Protein AF-A0A7S2E4J8-F1 (afdb_monomer_lite)

Foldseek 3Di:
DLVQLVVCVVVVVLVSNVVVLVVLVVDDCPPPDPVVVLSNLLSQLSSLLVVCVVVVDVVSLVSNVVSLVVLVVVCVVPVLVRVLSSLQSVLSNCVSVVNNVVSVVSPVVSVVSCVVSVVD

InterPro domains:
  IPR053159 Hybrid Signal Transduction Histidine Kinase [PTHR43642] (2-120)

Organism: NCBI:txid49249

Structure (mmCIF, N/CA/C/O backbone):
data_AF-A0A7S2E4J8-F1
#
_entry.id   AF-A0A7S2E4J8-F1
#
loop_
_atom_site.group_PDB
_atom_site.id
_atom_site.type_symbol
_atom_site.label_atom_id
_atom_site.label_alt_id
_atom_site.label_comp_id
_atom_site.label_asym_id
_atom_site.label_entity_id
_atom_site.label_seq_id
_atom_site.pdbx_PDB_ins_code
_atom_site.Cartn_x
_atom_site.Cartn_y
_atom_site.Cartn_z
_atom_site.occupancy
_atom_site.B_iso_or_equiv
_atom_site.auth_seq_id
_atom_site.auth_comp_id
_atom_site.auth_asym_id
_atom_site.auth_atom_id
_atom_site.pdbx_PDB_model_num
ATOM 1 N N . TYR A 1 1 ? 7.310 -11.509 9.044 1.00 60.44 1 TYR A N 1
ATOM 2 C CA . TYR A 1 1 ? 6.190 -10.564 9.249 1.00 60.44 1 TYR A CA 1
ATOM 3 C C . TYR A 1 1 ? 5.465 -10.209 7.954 1.00 60.44 1 TYR A C 1
ATOM 5 O O . TYR A 1 1 ? 4.260 -10.395 7.915 1.00 60.44 1 TYR A O 1
ATOM 13 N N . HIS A 1 2 ? 6.157 -9.821 6.874 1.00 64.44 2 HIS A N 1
ATOM 14 C CA . HIS A 1 2 ? 5.534 -9.539 5.563 1.00 64.44 2 HIS A CA 1
ATOM 15 C C . HIS A 1 2 ? 4.682 -10.673 4.998 1.00 64.44 2 HIS A C 1
ATOM 17 O O . HIS A 1 2 ? 3.511 -10.467 4.715 1.00 64.44 2 HIS A O 1
ATOM 23 N N . GLN A 1 3 ? 5.250 -11.877 4.871 1.00 68.44 3 GLN A N 1
ATOM 24 C CA . GLN A 1 3 ? 4.512 -13.028 4.342 1.00 68.44 3 GLN A CA 1
ATOM 25 C C . GLN A 1 3 ? 3.282 -13.335 5.203 1.00 68.44 3 GLN A C 1
ATOM 27 O O . GLN A 1 3 ? 2.219 -13.598 4.665 1.00 68.44 3 GLN A O 1
ATOM 32 N N . CYS A 1 4 ? 3.389 -13.212 6.528 1.00 72.06 4 CYS A N 1
ATOM 33 C CA . CYS A 1 4 ? 2.256 -13.395 7.434 1.00 72.06 4 CYS A CA 1
ATOM 34 C C . CYS A 1 4 ? 1.198 -12.291 7.287 1.00 72.06 4 CYS A C 1
ATOM 36 O O . CYS A 1 4 ? 0.018 -12.596 7.347 1.00 72.06 4 CYS A O 1
ATOM 38 N N . SER A 1 5 ? 1.605 -11.032 7.088 1.00 74.88 5 SER A N 1
ATOM 39 C CA . SER A 1 5 ? 0.695 -9.900 6.862 1.00 74.88 5 SER A CA 1
ATOM 40 C C . SER A 1 5 ? -0.055 -10.049 5.536 1.00 74.88 5 SER A C 1
ATOM 42 O O . SER A 1 5 ? -1.274 -9.927 5.507 1.00 74.88 5 SER A O 1
ATOM 44 N N . TRP A 1 6 ? 0.655 -10.431 4.470 1.00 73.62 6 TRP A N 1
ATOM 45 C CA . TRP A 1 6 ? 0.068 -10.754 3.172 1.00 73.62 6 TRP A CA 1
ATOM 46 C C . TRP A 1 6 ? -0.895 -11.942 3.251 1.00 73.62 6 TRP A C 1
ATOM 48 O O . TRP A 1 6 ? -2.020 -11.848 2.778 1.00 73.62 6 TRP A O 1
ATOM 58 N N . LEU A 1 7 ? -0.489 -13.045 3.889 1.00 73.81 7 LEU A N 1
ATOM 59 C CA . LEU A 1 7 ? -1.344 -14.221 4.069 1.00 73.81 7 LEU A CA 1
ATOM 60 C C . LEU A 1 7 ? -2.596 -13.878 4.893 1.00 73.81 7 LEU A C 1
ATOM 62 O O . LEU A 1 7 ? -3.705 -14.227 4.508 1.00 73.81 7 LEU A O 1
ATOM 66 N N . ALA A 1 8 ? -2.435 -13.147 5.995 1.00 71.00 8 ALA A N 1
ATOM 67 C CA . ALA A 1 8 ? -3.556 -12.688 6.809 1.00 71.00 8 ALA A CA 1
ATOM 68 C C . ALA A 1 8 ? -4.509 -11.793 6.002 1.00 71.00 8 ALA A C 1
ATOM 70 O O . ALA A 1 8 ? -5.722 -11.955 6.082 1.00 71.00 8 ALA A O 1
ATOM 71 N N . PHE A 1 9 ? -3.962 -10.905 5.170 1.00 74.50 9 PHE A N 1
ATOM 72 C CA . PHE A 1 9 ? -4.736 -10.060 4.270 1.00 74.50 9 PHE A CA 1
ATOM 73 C C . PHE A 1 9 ? -5.544 -10.872 3.250 1.00 74.50 9 PHE A C 1
ATOM 75 O O . PHE A 1 9 ? -6.760 -10.704 3.180 1.00 74.50 9 PHE A O 1
ATOM 82 N N . ILE A 1 10 ? -4.910 -11.786 2.503 1.00 78.56 10 ILE A N 1
ATOM 83 C CA . ILE A 1 10 ? -5.608 -12.573 1.468 1.00 78.56 10 ILE A CA 1
ATOM 84 C C . ILE A 1 10 ? -6.648 -13.536 2.058 1.00 78.56 10 ILE A C 1
ATOM 86 O O . ILE A 1 10 ? -7.640 -13.831 1.400 1.00 78.56 10 ILE A O 1
ATOM 90 N N . PHE A 1 11 ? -6.451 -14.010 3.294 1.00 81.81 11 PHE A N 1
ATOM 91 C CA . PHE A 1 11 ? -7.410 -14.867 4.001 1.00 81.81 11 PHE A CA 1
ATOM 92 C C . PHE A 1 11 ? -8.424 -14.080 4.845 1.00 81.81 11 PHE A C 1
ATOM 94 O O . PHE A 1 11 ? -9.261 -14.680 5.516 1.00 81.81 11 PHE A O 1
ATOM 101 N N . GLY A 1 12 ? -8.386 -12.745 4.802 1.00 78.69 12 GLY A N 1
ATOM 102 C CA . GLY A 1 12 ? -9.356 -11.883 5.474 1.00 78.69 12 GLY A CA 1
ATOM 103 C C . GLY A 1 12 ? -9.205 -11.788 6.998 1.00 78.69 12 GLY A C 1
ATOM 104 O O . GLY A 1 12 ? -10.100 -11.262 7.661 1.00 78.69 12 GLY A O 1
ATOM 105 N N . ASP A 1 13 ? -8.089 -12.246 7.571 1.00 84.06 13 ASP A N 1
ATOM 106 C CA . ASP A 1 13 ? -7.754 -12.047 8.986 1.00 84.06 13 ASP A CA 1
ATOM 107 C C . ASP A 1 13 ? -7.100 -10.672 9.193 1.00 84.06 13 ASP A C 1
ATOM 109 O O . ASP A 1 13 ? -5.893 -10.515 9.399 1.00 84.06 13 ASP A O 1
ATOM 113 N N . TYR A 1 14 ? -7.929 -9.633 9.133 1.00 78.25 14 TYR A N 1
ATOM 114 C CA . TYR A 1 14 ? -7.479 -8.248 9.278 1.00 78.25 14 TYR A CA 1
ATOM 115 C C . TYR A 1 14 ? -6.949 -7.926 10.685 1.00 78.25 14 TYR A C 1
ATOM 117 O O . TYR A 1 14 ? -6.171 -6.985 10.838 1.00 78.25 14 TYR A O 1
ATOM 125 N N . GLY A 1 15 ? -7.325 -8.709 11.704 1.00 79.06 15 GLY A N 1
ATOM 126 C CA . GLY A 1 15 ? -6.817 -8.552 13.070 1.00 79.06 15 GLY A CA 1
ATOM 127 C C . GLY A 1 15 ? -5.379 -9.047 13.222 1.00 79.06 15 GLY A C 1
ATOM 128 O O . GLY A 1 15 ? -4.589 -8.456 13.960 1.00 79.06 15 GLY A O 1
ATOM 129 N N . LEU A 1 16 ? -5.014 -10.113 12.509 1.00 79.56 16 LEU A N 1
ATOM 130 C CA . LEU A 1 16 ? -3.626 -10.545 12.398 1.00 79.56 16 LEU A CA 1
ATOM 131 C C . LEU A 1 16 ? -2.834 -9.628 11.458 1.00 79.56 16 LEU A C 1
ATOM 133 O O . LEU A 1 16 ? -1.692 -9.287 11.767 1.00 79.56 16 LEU A O 1
ATOM 137 N N . ALA A 1 17 ? -3.435 -9.188 10.348 1.00 78.06 17 ALA A N 1
ATOM 138 C CA . ALA A 1 17 ? -2.779 -8.311 9.380 1.00 78.06 17 ALA A CA 1
ATOM 139 C C . ALA A 1 17 ? -2.335 -6.979 10.011 1.00 78.06 17 ALA A C 1
ATOM 141 O O . ALA A 1 17 ? -1.181 -6.588 9.824 1.00 78.06 17 ALA A O 1
ATOM 142 N N . SER A 1 18 ? -3.196 -6.339 10.814 1.00 78.75 18 SER A N 1
ATOM 143 C CA . SER A 1 18 ? -2.888 -5.083 11.516 1.00 78.75 18 SER A CA 1
ATOM 144 C C . SER A 1 18 ? -1.712 -5.227 12.484 1.00 78.75 18 SER A C 1
ATOM 146 O O . SER A 1 18 ? -0.740 -4.481 12.386 1.00 78.75 18 SER A O 1
ATOM 148 N N . LYS A 1 19 ? -1.728 -6.257 13.340 1.00 84.50 19 LYS A N 1
ATOM 149 C CA . LYS A 1 19 ? -0.628 -6.557 14.277 1.00 84.50 19 LYS A CA 1
ATOM 150 C C . LYS A 1 19 ? 0.698 -6.795 13.562 1.00 84.50 19 LYS A C 1
ATOM 152 O O . LYS A 1 19 ? 1.761 -6.472 14.085 1.00 84.50 19 LYS A O 1
ATOM 157 N N . MET A 1 20 ? 0.660 -7.410 12.380 1.00 80.75 20 MET A N 1
ATOM 158 C CA . MET A 1 20 ? 1.870 -7.651 11.595 1.00 80.75 20 MET A CA 1
ATOM 159 C C . MET A 1 20 ? 2.390 -6.372 10.935 1.00 80.75 20 MET A C 1
ATOM 161 O O . MET A 1 20 ? 3.604 -6.226 10.842 1.00 80.75 20 MET A O 1
ATOM 165 N N . VAL A 1 21 ? 1.513 -5.450 10.521 1.00 78.75 21 VAL A N 1
ATOM 166 C CA . VAL A 1 21 ? 1.904 -4.119 10.019 1.00 78.75 21 VAL A CA 1
ATOM 167 C C . VAL A 1 21 ? 2.530 -3.273 11.124 1.00 78.75 21 VAL A C 1
ATOM 169 O O . VAL A 1 21 ? 3.588 -2.689 10.912 1.00 78.75 21 VAL A O 1
ATOM 172 N N . GLU A 1 22 ? 1.944 -3.266 12.321 1.00 81.94 22 GLU A N 1
ATOM 173 C CA . GLU A 1 22 ? 2.518 -2.578 13.487 1.00 81.94 22 GLU A CA 1
ATOM 174 C C . GLU A 1 22 ? 3.935 -3.090 13.780 1.00 81.94 22 GLU A C 1
ATOM 176 O O . GLU A 1 22 ? 4.875 -2.304 13.864 1.00 81.94 22 GLU A O 1
ATOM 181 N N . LYS A 1 23 ? 4.128 -4.415 13.780 1.00 80.12 23 LYS A N 1
ATOM 182 C CA . LYS A 1 23 ? 5.461 -5.017 13.930 1.00 80.12 23 LYS A CA 1
ATOM 183 C C . LYS A 1 23 ? 6.423 -4.695 12.790 1.00 80.12 23 LYS A C 1
ATOM 185 O O . LYS A 1 23 ? 7.621 -4.647 13.028 1.00 80.12 23 LYS A O 1
ATOM 190 N N . ILE A 1 24 ? 5.946 -4.526 11.555 1.00 77.31 24 ILE A N 1
ATOM 191 C CA . ILE A 1 24 ? 6.802 -4.119 10.427 1.00 77.31 24 ILE A CA 1
ATOM 192 C C . ILE A 1 24 ? 7.315 -2.690 10.638 1.00 77.31 24 ILE A C 1
ATOM 194 O O . ILE A 1 24 ? 8.482 -2.433 10.356 1.00 77.31 24 ILE A O 1
ATOM 198 N N . ASN A 1 25 ? 6.488 -1.796 11.185 1.00 73.94 25 ASN A N 1
ATOM 199 C CA . ASN A 1 25 ? 6.882 -0.418 11.493 1.00 73.94 25 ASN A CA 1
ATOM 200 C C . ASN A 1 25 ? 7.920 -0.301 12.616 1.00 73.94 25 ASN A C 1
ATOM 202 O O . ASN A 1 25 ? 8.662 0.675 12.660 1.00 73.94 25 ASN A O 1
ATOM 206 N N . GLU A 1 26 ? 8.000 -1.293 13.500 1.00 79.88 26 GLU A N 1
ATOM 207 C CA . GLU A 1 26 ? 9.002 -1.353 14.571 1.00 79.88 26 GLU A CA 1
ATOM 208 C C . GLU A 1 26 ? 10.371 -1.878 14.099 1.00 79.88 26 GLU A C 1
ATOM 210 O O . GLU A 1 26 ? 11.353 -1.794 14.838 1.00 79.88 26 GLU A O 1
ATOM 215 N N . ILE A 1 27 ? 10.467 -2.443 12.890 1.00 73.81 27 ILE A N 1
ATOM 216 C CA . ILE A 1 27 ? 11.713 -3.028 12.381 1.00 73.81 27 ILE A CA 1
ATOM 217 C C . ILE A 1 27 ? 12.622 -1.931 11.826 1.00 73.81 27 ILE A C 1
ATOM 219 O O . ILE A 1 27 ? 12.248 -1.194 10.914 1.00 73.81 27 ILE A O 1
ATOM 223 N N . ASP A 1 28 ? 13.869 -1.897 12.302 1.00 69.88 28 ASP A N 1
ATOM 224 C CA . ASP A 1 28 ? 14.926 -1.132 11.646 1.00 69.88 28 ASP A CA 1
ATOM 225 C C . ASP A 1 28 ? 15.224 -1.740 10.267 1.00 69.88 28 ASP A C 1
ATOM 227 O O . ASP A 1 28 ? 15.763 -2.842 10.131 1.00 69.88 28 ASP A O 1
ATOM 231 N N . THR A 1 29 ? 14.831 -1.012 9.225 1.00 68.62 29 THR A N 1
ATOM 232 C CA . THR A 1 29 ? 14.959 -1.443 7.831 1.00 68.62 29 THR A CA 1
ATOM 233 C C . THR A 1 29 ? 16.342 -1.166 7.240 1.00 68.62 29 THR A C 1
ATOM 235 O O . THR A 1 29 ? 16.615 -1.628 6.134 1.00 68.62 29 THR A O 1
ATOM 238 N N . SER A 1 30 ? 17.241 -0.490 7.968 1.00 69.62 30 SER A N 1
ATOM 239 C CA . SER A 1 30 ? 18.563 -0.064 7.476 1.00 69.62 30 SER A CA 1
ATOM 240 C C . SER A 1 30 ? 19.475 -1.215 7.033 1.00 69.62 30 SER A C 1
ATOM 242 O O . SER A 1 30 ? 20.350 -1.026 6.190 1.00 69.62 30 SER A O 1
ATOM 244 N N . THR A 1 31 ? 19.252 -2.418 7.563 1.00 66.69 31 THR A N 1
ATOM 245 C CA . THR A 1 31 ? 20.042 -3.625 7.269 1.00 66.69 31 THR A CA 1
ATOM 246 C C . THR A 1 31 ? 19.396 -4.550 6.235 1.00 66.69 31 THR A C 1
ATOM 248 O O . THR A 1 31 ? 19.996 -5.556 5.850 1.00 66.69 31 THR A O 1
ATOM 251 N N . TYR A 1 32 ? 18.190 -4.231 5.750 1.00 73.38 32 TYR A N 1
ATOM 252 C CA . TYR A 1 32 ? 17.466 -5.088 4.814 1.00 73.38 32 TYR A CA 1
ATOM 253 C C . TYR A 1 32 ? 17.757 -4.736 3.346 1.00 73.38 32 TYR A C 1
ATOM 255 O O . TYR A 1 32 ? 17.866 -3.566 2.983 1.00 73.38 32 TYR A O 1
ATOM 263 N N . PRO A 1 33 ? 17.802 -5.737 2.448 1.00 75.31 33 PRO A N 1
ATOM 264 C CA . PRO A 1 33 ? 17.847 -5.501 1.010 1.00 75.31 33 PRO A CA 1
ATOM 265 C C . PRO A 1 33 ? 16.650 -4.673 0.520 1.00 75.31 33 PRO A C 1
ATOM 267 O O . PRO A 1 33 ? 15.506 -4.937 0.897 1.00 75.31 33 PRO A O 1
ATOM 270 N N . ALA A 1 34 ? 16.888 -3.742 -0.408 1.00 71.00 34 ALA A N 1
ATOM 271 C CA . ALA A 1 34 ? 15.867 -2.835 -0.954 1.00 71.00 34 ALA A CA 1
ATOM 272 C C . ALA A 1 34 ? 14.622 -3.550 -1.528 1.00 71.00 34 ALA A C 1
ATOM 274 O O . ALA A 1 34 ? 13.499 -3.047 -1.433 1.00 71.00 34 ALA A O 1
ATOM 275 N N . PHE A 1 35 ? 14.788 -4.758 -2.078 1.00 70.44 35 PHE A N 1
ATOM 276 C CA . PHE A 1 35 ? 13.670 -5.585 -2.544 1.00 70.44 35 PHE A CA 1
ATOM 277 C C . PHE A 1 35 ? 12.727 -6.024 -1.405 1.00 70.44 35 PHE A C 1
ATOM 279 O O . PHE A 1 35 ? 11.508 -6.065 -1.581 1.00 70.44 35 PHE A O 1
ATOM 286 N N . MET A 1 36 ? 13.263 -6.313 -0.215 1.00 75.88 36 MET A N 1
ATOM 287 C CA . MET A 1 36 ? 12.434 -6.620 0.954 1.00 75.88 36 MET A CA 1
ATOM 288 C C . MET A 1 36 ? 11.717 -5.371 1.468 1.00 75.88 36 MET A C 1
ATOM 290 O O . MET A 1 36 ? 10.526 -5.441 1.755 1.00 75.88 36 MET A O 1
ATOM 294 N N . ILE A 1 37 ? 12.403 -4.224 1.515 1.00 80.12 37 ILE A N 1
ATOM 295 C CA . ILE A 1 37 ? 11.827 -2.957 2.002 1.00 80.12 37 ILE A CA 1
ATOM 296 C C . ILE A 1 37 ? 10.660 -2.493 1.122 1.00 80.12 37 ILE A C 1
ATOM 298 O O . ILE A 1 37 ? 9.591 -2.157 1.628 1.00 80.12 37 ILE A O 1
ATOM 302 N N . SER A 1 38 ? 10.821 -2.551 -0.200 1.00 83.19 38 SER A N 1
ATOM 303 C CA . SER A 1 38 ? 9.737 -2.226 -1.137 1.00 83.19 38 SER A CA 1
ATOM 304 C C . SER A 1 38 ? 8.541 -3.174 -1.006 1.00 83.19 38 SER A C 1
ATOM 306 O O . SER A 1 38 ? 7.395 -2.736 -1.083 1.00 83.19 38 SER A O 1
ATOM 308 N N . SER A 1 39 ? 8.778 -4.459 -0.739 1.00 84.12 39 SER A N 1
ATOM 309 C CA . SER A 1 39 ? 7.701 -5.423 -0.485 1.00 84.12 39 SER A CA 1
ATOM 310 C C . SER A 1 39 ? 6.970 -5.132 0.835 1.00 84.12 39 SER A C 1
ATOM 312 O O . SER A 1 39 ? 5.740 -5.158 0.867 1.00 84.12 39 SER A O 1
ATOM 314 N N . TYR A 1 40 ? 7.696 -4.757 1.899 1.00 85.31 40 TYR A N 1
ATOM 315 C CA . TYR A 1 40 ? 7.098 -4.294 3.160 1.00 85.31 40 TYR A CA 1
ATOM 316 C C . TYR A 1 40 ? 6.172 -3.095 2.945 1.00 85.31 40 TYR A C 1
ATOM 318 O O . TYR A 1 40 ? 5.022 -3.150 3.371 1.00 85.31 40 TYR A O 1
ATOM 326 N N . ALA A 1 41 ? 6.642 -2.064 2.236 1.00 88.56 41 ALA A N 1
ATOM 327 C CA . ALA A 1 41 ? 5.839 -0.880 1.935 1.00 88.56 41 ALA A CA 1
ATOM 328 C C . ALA A 1 41 ? 4.575 -1.231 1.132 1.00 88.56 41 ALA A C 1
ATOM 330 O O . ALA A 1 41 ? 3.499 -0.715 1.412 1.00 88.56 41 ALA A O 1
ATOM 331 N N . PHE A 1 42 ? 4.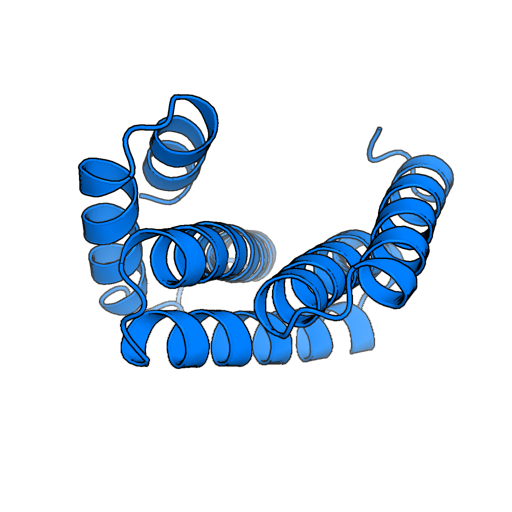672 -2.151 0.168 1.00 90.56 42 PHE A N 1
ATOM 332 C CA . PHE A 1 42 ? 3.511 -2.569 -0.616 1.00 90.56 42 PHE A CA 1
ATOM 333 C C . PHE A 1 42 ? 2.417 -3.220 0.240 1.00 90.56 42 PHE A C 1
ATOM 335 O O . PHE A 1 42 ? 1.258 -2.814 0.180 1.00 90.56 42 PHE A O 1
ATOM 342 N N . VAL A 1 43 ? 2.784 -4.212 1.056 1.00 88.88 43 VAL A N 1
ATOM 343 C CA . VAL A 1 43 ? 1.819 -4.931 1.904 1.00 88.88 43 VAL A CA 1
ATOM 344 C C . VAL A 1 43 ? 1.275 -4.035 3.011 1.00 88.88 43 VAL A C 1
ATOM 346 O O . VAL A 1 43 ? 0.079 -4.086 3.290 1.00 88.88 43 VAL A O 1
ATOM 349 N N . GLU A 1 44 ? 2.118 -3.182 3.598 1.00 90.06 44 GLU A N 1
ATOM 350 C CA . GLU A 1 44 ? 1.682 -2.148 4.539 1.00 90.06 44 GLU A CA 1
ATOM 351 C C . GLU A 1 44 ? 0.582 -1.276 3.927 1.00 90.06 44 GLU A C 1
ATOM 353 O O . GLU A 1 44 ? -0.458 -1.088 4.557 1.00 90.06 44 GLU A O 1
ATOM 358 N N . GLY A 1 45 ? 0.774 -0.799 2.694 1.00 92.69 45 GLY A N 1
ATOM 359 C CA . GLY A 1 45 ? -0.213 0.015 1.992 1.00 92.69 45 GLY A CA 1
ATOM 360 C C . GLY A 1 45 ? -1.550 -0.704 1.802 1.00 92.69 45 GLY A C 1
ATOM 361 O O . GLY A 1 45 ? -2.585 -0.171 2.195 1.00 92.69 45 GLY A O 1
ATOM 362 N N . LEU A 1 46 ? -1.533 -1.934 1.276 1.00 91.25 46 LEU A N 1
ATOM 363 C CA . LEU A 1 46 ? -2.754 -2.717 1.030 1.00 91.25 46 LEU A CA 1
ATOM 364 C C . LEU A 1 46 ? -3.537 -3.007 2.314 1.00 91.25 46 LEU A C 1
ATOM 366 O O . LEU A 1 46 ? -4.751 -2.807 2.376 1.00 91.25 46 LEU A O 1
ATOM 370 N N . VAL A 1 47 ? -2.839 -3.454 3.360 1.00 90.00 47 VAL A N 1
ATOM 371 C CA . VAL A 1 47 ? -3.466 -3.743 4.654 1.00 90.00 47 VAL A CA 1
ATOM 372 C C . VAL A 1 47 ? -4.031 -2.469 5.267 1.00 90.00 47 VAL A C 1
ATOM 374 O O . VAL A 1 47 ? -5.151 -2.485 5.772 1.00 90.00 47 VAL A O 1
ATOM 377 N N . SER A 1 48 ? -3.290 -1.364 5.191 1.00 91.19 48 SER A N 1
ATOM 378 C CA . SER A 1 48 ? -3.721 -0.086 5.748 1.00 91.19 48 SER A CA 1
ATOM 379 C C . SER A 1 48 ? -4.957 0.453 5.027 1.00 91.19 48 SER A C 1
ATOM 381 O O . SER A 1 48 ? -5.922 0.808 5.693 1.00 91.19 48 SER A O 1
ATOM 383 N N . TYR A 1 49 ? -5.013 0.429 3.693 1.00 91.62 49 TYR A N 1
ATOM 384 C CA . TYR A 1 49 ? -6.219 0.858 2.976 1.00 91.62 49 TYR A CA 1
ATOM 385 C C . TYR A 1 49 ? -7.429 -0.039 3.267 1.00 91.62 49 TYR A C 1
ATOM 387 O O . TYR A 1 49 ? -8.517 0.468 3.545 1.00 91.62 49 TYR A O 1
ATOM 395 N N . ALA A 1 50 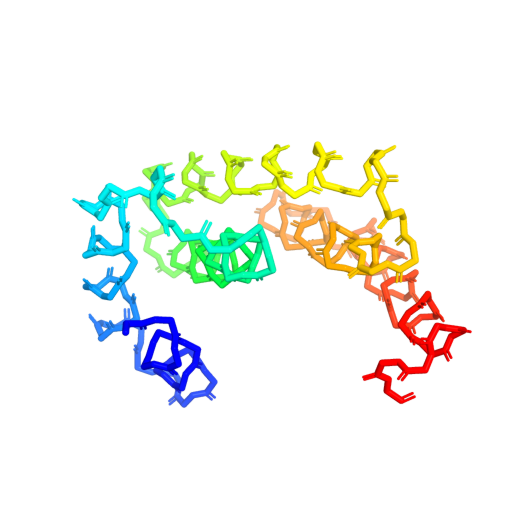? -7.253 -1.361 3.331 1.00 88.56 50 ALA A N 1
ATOM 396 C CA . ALA A 1 50 ? -8.354 -2.251 3.700 1.00 88.56 50 ALA A CA 1
ATOM 397 C C . ALA A 1 50 ? -8.831 -2.060 5.149 1.00 88.56 50 ALA A C 1
ATOM 399 O O . ALA A 1 50 ? -10.029 -2.161 5.425 1.00 88.56 50 ALA A O 1
ATOM 400 N N . LEU A 1 51 ? -7.921 -1.776 6.085 1.00 87.94 51 LEU A N 1
ATOM 401 C CA . LEU A 1 51 ? -8.277 -1.444 7.464 1.00 87.94 51 LEU A CA 1
ATOM 402 C C . LEU A 1 51 ? -8.972 -0.085 7.551 1.00 87.94 51 LEU A C 1
ATOM 404 O O . LEU A 1 51 ? -9.974 0.016 8.254 1.00 87.94 51 LEU A O 1
ATOM 408 N N . ALA A 1 52 ? -8.517 0.916 6.795 1.00 90.44 52 ALA A N 1
ATOM 409 C CA . ALA A 1 52 ? -9.169 2.219 6.705 1.00 90.44 52 ALA A CA 1
ATOM 410 C C . ALA A 1 52 ? -10.626 2.069 6.245 1.00 90.44 52 ALA A C 1
ATOM 412 O O . ALA A 1 52 ? -11.529 2.591 6.892 1.00 90.44 52 ALA A O 1
ATOM 413 N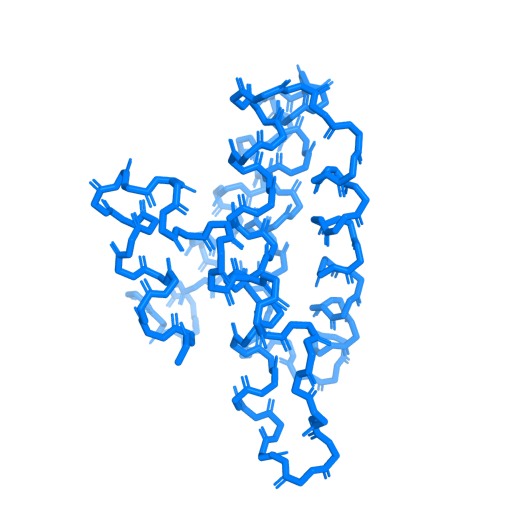 N . HIS A 1 53 ? -10.877 1.258 5.212 1.00 85.44 53 HIS A N 1
ATOM 414 C CA . HIS A 1 53 ? -12.232 0.934 4.758 1.00 85.44 53 HIS A CA 1
ATOM 415 C C . HIS A 1 53 ? -13.100 0.248 5.819 1.00 85.44 53 HIS A C 1
ATOM 417 O O . HIS A 1 53 ? -14.306 0.481 5.876 1.00 85.44 53 HIS A O 1
ATOM 423 N N . LYS A 1 54 ? -12.512 -0.634 6.634 1.00 85.75 54 LYS A N 1
ATOM 424 C CA . LYS A 1 54 ? -13.256 -1.446 7.608 1.00 85.75 54 LYS A CA 1
ATOM 425 C C . LYS A 1 54 ? -13.537 -0.724 8.914 1.00 85.75 54 LYS A C 1
ATOM 427 O O . LYS A 1 54 ? -14.612 -0.907 9.478 1.00 85.75 54 LYS A O 1
ATOM 432 N N . THR A 1 55 ? -12.562 0.016 9.428 1.00 87.44 55 THR A N 1
ATOM 433 C CA . THR A 1 55 ? -12.643 0.622 10.762 1.00 87.44 55 THR A CA 1
ATOM 434 C C . THR A 1 55 ? -12.907 2.121 10.717 1.00 87.44 55 THR A C 1
ATOM 436 O O . THR A 1 55 ? -13.286 2.691 11.737 1.00 87.44 55 THR A O 1
ATOM 439 N N . ASN A 1 56 ? -12.747 2.753 9.547 1.00 84.12 56 ASN A N 1
ATOM 440 C CA . ASN A 1 56 ? -12.871 4.197 9.347 1.00 84.12 56 ASN A CA 1
ATOM 441 C C . ASN A 1 56 ? -11.938 5.021 10.262 1.00 84.12 56 ASN A C 1
ATOM 443 O O . ASN A 1 56 ? -12.209 6.178 10.578 1.00 84.12 56 ASN A O 1
ATOM 447 N N . GLU A 1 57 ? -10.837 4.418 10.726 1.00 87.69 57 GLU A N 1
ATOM 448 C CA . GLU A 1 57 ? -9.828 5.099 11.536 1.00 87.69 57 GLU A CA 1
ATOM 449 C C . GLU A 1 57 ? -8.804 5.812 10.642 1.00 87.69 57 GLU A C 1
ATOM 451 O O . GLU A 1 57 ? -8.092 5.178 9.859 1.00 87.69 57 GLU A O 1
ATOM 456 N N . ALA A 1 58 ? -8.638 7.121 10.848 1.00 89.56 58 ALA A N 1
ATOM 457 C CA . ALA A 1 58 ? -7.710 7.959 10.080 1.00 89.56 58 ALA A CA 1
ATOM 458 C C . ALA A 1 58 ? -6.245 7.482 10.131 1.00 89.56 58 ALA A C 1
ATOM 460 O O . ALA A 1 58 ? -5.476 7.724 9.203 1.00 89.56 58 ALA A O 1
ATOM 461 N N . LYS A 1 59 ? -5.839 6.771 11.193 1.00 91.75 59 LYS A N 1
ATOM 462 C CA . LYS A 1 59 ? -4.470 6.243 11.318 1.00 91.75 59 LYS A CA 1
ATOM 463 C C . LYS A 1 59 ? -4.105 5.310 10.158 1.00 91.75 59 LYS A C 1
ATOM 465 O O . LYS A 1 59 ? -2.977 5.351 9.677 1.00 91.75 59 LYS A O 1
ATOM 470 N N . TRP A 1 60 ? -5.056 4.499 9.695 1.00 90.12 60 TRP A N 1
ATOM 471 C CA . TRP A 1 60 ? -4.827 3.539 8.620 1.00 90.12 60 TRP A CA 1
ATOM 472 C C . TRP A 1 60 ? -4.749 4.234 7.264 1.00 90.12 60 TRP A C 1
ATOM 474 O O . TRP A 1 60 ? -3.919 3.879 6.437 1.00 90.12 60 TRP A O 1
ATOM 484 N N . GLU A 1 61 ? -5.532 5.289 7.062 1.00 91.56 61 GLU A N 1
ATOM 485 C CA . GLU A 1 61 ? -5.401 6.133 5.875 1.00 91.56 61 GLU A CA 1
ATOM 486 C C . GLU A 1 61 ? -4.009 6.784 5.808 1.00 91.56 61 GLU A C 1
ATOM 488 O O . GLU A 1 61 ? -3.353 6.743 4.767 1.00 91.56 61 GLU A O 1
ATOM 493 N N . ILE A 1 62 ? -3.522 7.330 6.928 1.00 93.56 62 ILE A N 1
ATOM 494 C CA . ILE A 1 62 ? -2.188 7.943 7.015 1.00 93.56 62 ILE A CA 1
ATOM 495 C C . ILE A 1 62 ? -1.094 6.915 6.702 1.00 93.56 62 ILE A C 1
ATOM 497 O O . ILE A 1 62 ? -0.195 7.196 5.909 1.00 93.56 62 ILE A O 1
ATOM 501 N N . LEU A 1 63 ? -1.174 5.714 7.284 1.00 91.62 63 LEU A N 1
ATOM 502 C CA . LEU A 1 63 ? -0.219 4.637 7.006 1.00 91.62 63 LEU A CA 1
ATOM 503 C C . LEU A 1 63 ? -0.257 4.201 5.534 1.00 91.62 63 LEU A C 1
ATOM 505 O O . LEU A 1 63 ? 0.799 4.052 4.917 1.00 91.62 63 LEU A O 1
ATOM 509 N N . GLY A 1 64 ? -1.449 4.080 4.943 1.00 93.25 64 GLY A N 1
ATOM 510 C CA . GLY A 1 64 ? -1.621 3.768 3.523 1.00 93.25 64 GLY A CA 1
ATOM 511 C C . GLY A 1 64 ? -0.982 4.816 2.609 1.00 93.25 64 GLY A C 1
ATOM 512 O O . GLY A 1 64 ? -0.255 4.466 1.673 1.00 93.25 64 GLY A O 1
ATOM 513 N N . ARG A 1 65 ? -1.171 6.106 2.912 1.00 94.06 65 ARG A N 1
ATOM 514 C CA . ARG A 1 65 ? -0.549 7.214 2.167 1.00 94.06 65 ARG A CA 1
ATOM 515 C C . ARG A 1 65 ? 0.974 7.198 2.286 1.00 94.06 65 ARG A C 1
ATOM 517 O O . ARG A 1 65 ? 1.652 7.208 1.264 1.00 94.06 65 ARG A O 1
ATOM 524 N N . ASN A 1 66 ? 1.513 7.038 3.494 1.00 93.88 66 ASN A N 1
ATOM 525 C CA . ASN A 1 66 ? 2.962 6.945 3.711 1.00 93.88 66 ASN A CA 1
ATOM 526 C C . ASN A 1 66 ? 3.591 5.770 2.942 1.00 93.88 66 ASN A C 1
ATOM 528 O O . ASN A 1 66 ? 4.661 5.901 2.347 1.00 93.88 66 ASN A O 1
ATOM 532 N N . ALA A 1 67 ? 2.928 4.612 2.936 1.00 93.38 67 ALA A N 1
ATOM 533 C CA . ALA A 1 67 ? 3.349 3.451 2.158 1.00 93.38 67 ALA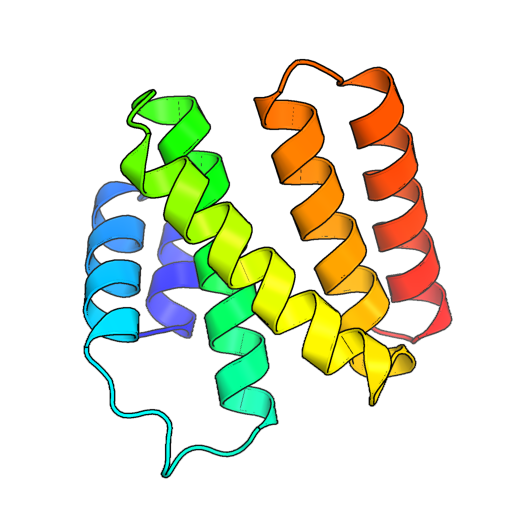 A CA 1
ATOM 534 C C . ALA A 1 67 ? 3.307 3.712 0.643 1.00 93.38 67 ALA A C 1
ATOM 536 O O . ALA A 1 67 ? 4.207 3.293 -0.090 1.00 93.38 67 ALA A O 1
ATOM 537 N N . THR A 1 68 ? 2.296 4.451 0.181 1.00 95.38 68 THR A N 1
ATOM 538 C CA . THR A 1 68 ? 2.162 4.877 -1.220 1.00 95.38 68 THR A CA 1
ATOM 539 C C . THR A 1 68 ? 3.305 5.809 -1.625 1.00 95.38 68 THR A C 1
ATOM 541 O O . THR A 1 68 ? 3.910 5.597 -2.674 1.00 95.38 68 THR A O 1
ATOM 544 N N . ASP A 1 69 ? 3.679 6.766 -0.774 1.00 94.88 69 ASP A N 1
ATOM 545 C CA . ASP A 1 69 ? 4.795 7.686 -1.026 1.00 94.88 69 ASP A CA 1
ATOM 546 C C . ASP A 1 69 ? 6.144 6.956 -1.090 1.00 94.88 69 ASP A C 1
ATOM 548 O O . ASP A 1 69 ? 6.953 7.204 -1.989 1.00 94.88 69 ASP A O 1
ATOM 552 N N . LYS A 1 70 ? 6.381 5.988 -0.192 1.00 92.56 70 LYS A N 1
ATOM 553 C CA . LYS A 1 70 ? 7.561 5.106 -0.270 1.00 92.56 70 LYS A CA 1
ATOM 554 C C . LYS A 1 70 ? 7.580 4.341 -1.598 1.00 92.56 70 LYS A C 1
ATOM 556 O O . LYS A 1 70 ? 8.608 4.279 -2.270 1.00 92.56 70 LYS A O 1
ATOM 561 N N . MET A 1 71 ? 6.438 3.783 -2.006 1.00 93.94 71 MET A N 1
ATOM 562 C CA . MET A 1 71 ? 6.326 3.061 -3.276 1.00 93.94 71 MET A CA 1
ATOM 563 C C . MET A 1 71 ? 6.563 3.974 -4.484 1.00 93.94 71 MET A C 1
ATOM 565 O O . MET A 1 71 ? 7.201 3.552 -5.447 1.00 93.94 71 MET A O 1
ATOM 569 N N . PHE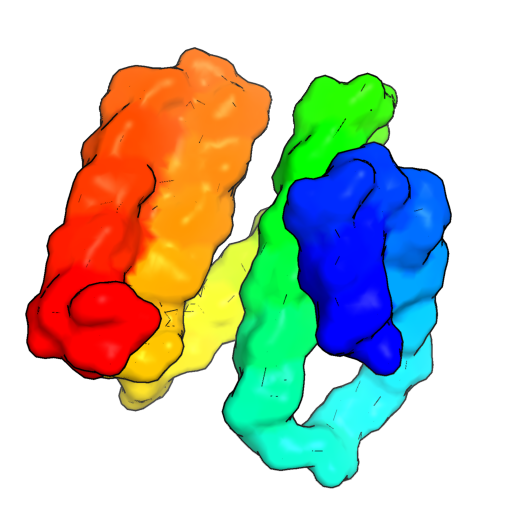 A 1 72 ? 6.122 5.231 -4.419 1.00 94.38 72 PHE A N 1
ATOM 570 C CA . PHE A 1 72 ? 6.383 6.233 -5.449 1.00 94.38 72 PHE A CA 1
ATOM 571 C C . PHE A 1 72 ? 7.882 6.500 -5.623 1.00 94.38 72 PHE A C 1
ATOM 573 O O . PHE A 1 72 ? 8.375 6.539 -6.754 1.00 94.38 72 PHE A O 1
ATOM 580 N N . GLN A 1 73 ? 8.631 6.610 -4.523 1.00 92.69 73 GLN A N 1
ATOM 581 C CA . GLN A 1 73 ? 10.087 6.763 -4.579 1.00 92.69 73 GLN A CA 1
ATOM 582 C C . GLN A 1 73 ? 10.749 5.559 -5.262 1.00 92.69 73 GLN A C 1
ATOM 584 O O . GLN A 1 73 ? 11.604 5.737 -6.129 1.00 92.69 73 GLN A O 1
ATOM 589 N N . TYR A 1 74 ? 10.320 4.334 -4.942 1.00 90.38 74 TYR A N 1
ATOM 590 C CA . TYR A 1 74 ? 10.850 3.131 -5.591 1.00 90.38 74 TYR A CA 1
ATOM 591 C C . TYR A 1 74 ? 10.503 3.069 -7.081 1.00 90.38 74 TYR A C 1
ATOM 593 O O . TYR A 1 74 ? 11.384 2.804 -7.903 1.00 90.38 74 TYR A O 1
ATOM 601 N N . ALA A 1 75 ? 9.254 3.364 -7.444 1.00 92.25 75 ALA A N 1
ATOM 602 C CA . ALA A 1 75 ? 8.809 3.428 -8.834 1.00 92.25 75 ALA A CA 1
ATOM 603 C C . ALA A 1 75 ? 9.543 4.505 -9.640 1.00 92.25 75 ALA A C 1
ATOM 605 O O . ALA A 1 75 ? 9.820 4.283 -10.812 1.00 92.25 75 ALA A O 1
ATOM 606 N N . SER A 1 76 ? 9.944 5.612 -9.012 1.00 91.88 76 SER A N 1
ATOM 607 C CA . SER A 1 76 ? 10.732 6.661 -9.670 1.00 91.88 76 SER A CA 1
ATOM 608 C C . SER A 1 76 ? 12.153 6.214 -10.038 1.00 91.88 76 SER A C 1
ATOM 610 O O . SER A 1 76 ? 12.737 6.756 -10.972 1.00 91.88 76 SER A O 1
ATOM 612 N N . ILE A 1 77 ? 12.717 5.229 -9.326 1.00 90.12 77 ILE A N 1
ATOM 613 C CA . ILE A 1 77 ? 14.078 4.718 -9.572 1.00 90.12 77 ILE A CA 1
ATOM 614 C C . ILE A 1 77 ? 14.044 3.496 -10.496 1.00 90.12 77 ILE A C 1
ATOM 616 O O . ILE A 1 77 ? 14.838 3.407 -11.430 1.00 90.12 77 ILE A O 1
ATOM 620 N N . VAL A 1 78 ? 13.139 2.542 -10.243 1.00 89.25 78 VAL A N 1
ATOM 621 C CA . VAL A 1 78 ? 13.032 1.293 -11.018 1.00 89.25 78 VAL A CA 1
ATOM 622 C C . VAL A 1 78 ? 11.568 1.021 -11.405 1.00 89.25 78 VAL A C 1
ATOM 624 O O . VAL A 1 78 ? 10.929 0.134 -10.827 1.00 89.25 78 VAL A O 1
ATOM 627 N N . PRO A 1 79 ? 11.017 1.749 -12.398 1.00 88.94 79 PRO A N 1
ATOM 628 C CA . PRO A 1 79 ? 9.596 1.680 -12.749 1.00 88.94 79 PRO A CA 1
ATOM 629 C C . PRO A 1 79 ? 9.120 0.267 -13.085 1.00 88.94 79 PRO A C 1
ATOM 631 O O . PRO A 1 79 ? 8.067 -0.159 -12.617 1.00 88.94 79 PRO A O 1
ATOM 634 N N . ILE A 1 80 ? 9.927 -0.499 -13.827 1.00 88.06 80 ILE A N 1
ATOM 635 C CA . ILE A 1 80 ? 9.574 -1.854 -14.274 1.00 88.06 80 ILE A CA 1
ATOM 636 C C . ILE A 1 80 ? 9.180 -2.778 -13.106 1.00 88.06 80 ILE A C 1
ATOM 638 O O . ILE A 1 80 ? 8.256 -3.578 -13.229 1.00 88.06 80 ILE A O 1
ATOM 642 N N . ASN A 1 81 ? 9.797 -2.593 -11.934 1.00 86.88 81 ASN A N 1
ATOM 643 C CA . ASN A 1 81 ? 9.578 -3.437 -10.758 1.00 86.88 81 ASN A CA 1
ATOM 644 C C . ASN A 1 81 ? 8.460 -2.947 -9.832 1.00 86.88 81 ASN A C 1
ATOM 646 O O . ASN A 1 81 ? 7.948 -3.731 -9.028 1.00 86.88 81 ASN A O 1
ATOM 650 N N . PHE A 1 82 ? 8.112 -1.660 -9.887 1.00 91.75 82 PHE A N 1
ATOM 651 C CA . PHE A 1 82 ? 7.322 -1.021 -8.828 1.00 91.75 82 PHE A CA 1
ATOM 652 C C . PHE A 1 82 ? 6.134 -0.203 -9.336 1.00 91.75 82 PHE A C 1
ATOM 654 O O . PHE A 1 82 ? 5.214 0.054 -8.564 1.00 91.75 82 PHE A O 1
ATOM 661 N N . GLN A 1 83 ? 6.089 0.152 -10.622 1.00 93.31 83 GLN A N 1
ATOM 662 C CA . GLN A 1 83 ? 5.020 0.982 -11.179 1.00 93.31 83 GLN A CA 1
ATOM 663 C C . GLN A 1 83 ? 3.640 0.331 -11.019 1.00 93.31 83 GLN A C 1
ATOM 665 O O . GLN A 1 83 ? 2.700 0.990 -10.592 1.00 93.31 83 GLN A O 1
ATOM 670 N N . HIS A 1 84 ? 3.518 -0.971 -11.288 1.00 92.38 84 HIS A N 1
ATOM 671 C CA . HIS A 1 84 ? 2.255 -1.700 -11.120 1.00 92.38 84 HIS A CA 1
ATOM 672 C C . HIS A 1 84 ? 1.781 -1.725 -9.653 1.00 92.38 84 HIS A C 1
ATOM 674 O O . HIS A 1 84 ? 0.590 -1.597 -9.382 1.00 92.38 84 HIS A O 1
ATOM 680 N N . LYS A 1 85 ? 2.715 -1.816 -8.695 1.00 94.00 85 LYS A N 1
ATOM 681 C CA . LYS A 1 85 ? 2.422 -1.773 -7.252 1.00 94.00 85 LYS A CA 1
ATOM 682 C C . LYS A 1 85 ? 1.968 -0.389 -6.806 1.00 94.00 85 LYS A C 1
ATOM 684 O O . LYS A 1 85 ? 1.010 -0.282 -6.047 1.00 94.00 85 LYS A O 1
ATOM 689 N N . LEU A 1 86 ? 2.632 0.662 -7.289 1.00 95.94 86 LEU A N 1
ATOM 690 C CA . LEU A 1 86 ? 2.225 2.043 -7.042 1.00 95.94 86 LEU A CA 1
ATOM 691 C C . LEU A 1 86 ? 0.810 2.302 -7.571 1.00 95.94 86 LEU A C 1
ATOM 693 O O . LEU A 1 86 ? -0.017 2.833 -6.837 1.00 95.94 86 LEU A O 1
ATOM 697 N N . LEU A 1 87 ? 0.534 1.904 -8.817 1.00 95.69 87 LEU A N 1
ATOM 698 C CA . LEU A 1 87 ? -0.778 2.079 -9.444 1.00 95.69 87 LEU A CA 1
ATOM 699 C C . LEU A 1 87 ? -1.880 1.393 -8.632 1.00 95.69 87 LEU A C 1
ATOM 701 O O . LEU A 1 87 ? -2.941 1.980 -8.436 1.00 95.69 87 LEU A O 1
ATOM 705 N N . LEU A 1 88 ? -1.608 0.198 -8.098 1.00 95.69 88 LEU A N 1
ATOM 706 C CA . LEU A 1 88 ? -2.555 -0.499 -7.234 1.00 95.69 88 LEU A CA 1
ATOM 707 C C . LEU A 1 88 ? -2.814 0.263 -5.925 1.00 95.69 88 LEU A C 1
ATOM 709 O O . LEU A 1 88 ? -3.965 0.465 -5.558 1.00 95.69 88 LEU A O 1
ATOM 713 N N . LEU A 1 89 ? -1.770 0.743 -5.242 1.00 95.88 89 LEU A N 1
ATOM 714 C CA . LEU A 1 89 ? -1.938 1.534 -4.014 1.00 95.88 89 LEU A CA 1
ATOM 715 C C . LEU A 1 89 ? -2.688 2.854 -4.259 1.00 95.88 89 LEU A C 1
ATOM 717 O O . LEU A 1 89 ? -3.477 3.285 -3.421 1.00 95.88 89 LEU A O 1
ATOM 721 N N . GLN A 1 90 ? -2.473 3.488 -5.414 1.00 95.62 90 GLN A N 1
ATOM 722 C CA . GLN A 1 90 ? -3.220 4.680 -5.821 1.00 95.62 90 GLN A CA 1
ATOM 723 C C . GLN A 1 90 ? -4.695 4.362 -6.094 1.00 95.62 90 GLN A C 1
ATOM 725 O O . GLN A 1 90 ? -5.563 5.146 -5.709 1.00 95.62 90 GLN A O 1
ATOM 730 N N . ALA A 1 91 ? -4.987 3.208 -6.700 1.00 94.94 91 ALA A N 1
ATOM 731 C CA . ALA A 1 91 ? -6.354 2.742 -6.903 1.00 94.94 91 ALA A CA 1
ATOM 732 C C . ALA A 1 91 ? -7.087 2.530 -5.568 1.00 94.94 91 ALA A C 1
ATOM 734 O O . ALA A 1 91 ? -8.198 3.030 -5.407 1.00 94.94 91 ALA A O 1
ATOM 735 N N . GLU A 1 92 ? -6.447 1.874 -4.596 1.00 93.69 92 GLU A N 1
ATOM 736 C CA . GLU A 1 92 ? -6.998 1.665 -3.247 1.00 93.69 92 GLU A CA 1
ATOM 737 C C . GLU A 1 92 ? -7.274 2.997 -2.530 1.00 93.69 92 GLU A C 1
ATOM 739 O O . GLU A 1 92 ? -8.328 3.185 -1.925 1.00 93.69 92 GLU A O 1
ATOM 744 N N . SER A 1 93 ? -6.372 3.974 -2.662 1.00 93.38 93 SER A N 1
ATOM 745 C CA . SER A 1 93 ? -6.559 5.320 -2.101 1.00 93.38 93 SER A CA 1
ATOM 746 C C . SER A 1 93 ? -7.766 6.058 -2.705 1.00 93.38 93 SER A C 1
ATOM 748 O O . SER A 1 93 ? -8.565 6.673 -1.989 1.00 93.38 93 SER A O 1
ATOM 750 N N . LEU A 1 94 ? -7.930 5.983 -4.031 1.00 91.75 94 LEU A N 1
ATOM 751 C CA . LEU A 1 94 ? -9.069 6.577 -4.741 1.00 91.75 94 LEU A CA 1
ATOM 752 C C . LEU A 1 94 ? -10.379 5.865 -4.400 1.00 91.75 94 LEU A C 1
ATOM 754 O O . LEU A 1 94 ? -11.403 6.519 -4.203 1.00 91.75 94 LEU A O 1
ATOM 758 N N . PHE A 1 95 ? -10.335 4.538 -4.280 1.00 90.06 95 PHE A N 1
ATOM 759 C CA . PHE A 1 95 ? -11.475 3.730 -3.873 1.00 90.06 95 PHE A CA 1
ATOM 760 C C . PHE A 1 95 ? -11.932 4.095 -2.454 1.00 90.06 95 PHE A C 1
ATOM 762 O O . PHE A 1 95 ? -13.126 4.310 -2.239 1.00 90.06 95 PHE A O 1
ATOM 769 N N . PHE A 1 96 ? -10.992 4.288 -1.523 1.00 86.81 96 PHE A N 1
ATOM 770 C CA . PHE A 1 96 ? -11.264 4.812 -0.180 1.00 86.81 96 PHE A CA 1
ATOM 771 C C . PHE A 1 96 ? -11.896 6.200 -0.194 1.00 86.81 96 PHE A C 1
ATOM 773 O O . PHE A 1 96 ? -12.858 6.454 0.526 1.00 86.81 96 PHE A O 1
ATOM 780 N N . SER A 1 97 ? -11.417 7.075 -1.073 1.00 86.44 97 SER A N 1
ATOM 781 C CA . SER A 1 97 ? -11.932 8.442 -1.214 1.00 86.44 97 SER A CA 1
ATOM 782 C C . SER A 1 97 ? -13.312 8.519 -1.893 1.00 86.44 97 SER A C 1
ATOM 784 O O . SER A 1 97 ? -13.848 9.612 -2.066 1.00 86.44 97 SER A O 1
ATOM 786 N N . GLY A 1 98 ? -13.894 7.383 -2.295 1.00 87.94 98 GLY A N 1
ATOM 787 C CA . GLY A 1 98 ? -15.189 7.311 -2.978 1.00 87.94 98 GLY A CA 1
ATOM 788 C C . GLY A 1 98 ? -15.127 7.559 -4.490 1.00 87.94 98 GLY A C 1
ATOM 789 O O . GLY A 1 98 ? -16.165 7.564 -5.150 1.00 87.94 98 GLY A O 1
ATOM 790 N N . ASP A 1 99 ? -13.934 7.721 -5.069 1.00 90.88 99 ASP A N 1
ATOM 791 C CA . ASP A 1 99 ? -13.737 7.912 -6.508 1.00 90.88 99 ASP A CA 1
ATOM 792 C C . ASP A 1 99 ? -13.528 6.566 -7.215 1.00 90.88 99 ASP A C 1
ATOM 794 O O . ASP A 1 99 ? -12.459 6.239 -7.739 1.00 90.88 99 ASP A O 1
ATOM 798 N N . SER A 1 100 ? -14.580 5.746 -7.219 1.00 88.50 100 SER A N 1
ATOM 799 C CA . SER A 1 100 ? -14.530 4.407 -7.818 1.00 88.50 100 SER A CA 1
ATOM 800 C C . SER A 1 100 ? -14.267 4.440 -9.327 1.00 88.50 100 SER A C 1
ATOM 802 O O . SER A 1 100 ? -13.685 3.503 -9.873 1.00 88.50 100 SER A O 1
ATOM 804 N N . MET A 1 101 ? -14.669 5.516 -10.014 1.00 89.81 101 MET A N 1
ATOM 805 C CA . MET A 1 101 ? -14.476 5.648 -11.458 1.00 89.81 101 MET A CA 1
ATOM 806 C C . MET A 1 101 ? -12.999 5.806 -11.806 1.00 89.81 101 MET A C 1
ATOM 808 O O . MET A 1 101 ? -12.510 5.136 -12.718 1.00 89.81 101 MET A O 1
ATOM 812 N N . ASN A 1 102 ? -12.275 6.676 -11.097 1.00 89.19 102 ASN A N 1
ATOM 813 C CA . ASN A 1 102 ? -10.841 6.790 -11.320 1.00 89.19 102 ASN A CA 1
ATOM 814 C C . ASN A 1 102 ? -10.095 5.596 -10.727 1.00 89.19 102 ASN A C 1
ATOM 816 O O . ASN A 1 102 ? -9.196 5.097 -11.397 1.00 89.19 102 ASN A O 1
ATOM 820 N N . ALA A 1 103 ? -10.515 5.051 -9.580 1.00 92.00 103 ALA A N 1
ATOM 821 C CA . ALA A 1 103 ? -9.931 3.821 -9.042 1.00 92.00 103 ALA A CA 1
ATOM 822 C C . ALA A 1 103 ? -9.921 2.685 -10.081 1.00 92.00 103 ALA A C 1
ATOM 824 O O . ALA A 1 103 ? -8.878 2.075 -10.299 1.00 92.00 103 ALA A O 1
ATOM 825 N N . SER A 1 104 ? -11.029 2.475 -10.807 1.00 91.50 104 SER A N 1
ATOM 826 C CA . SER A 1 104 ? -11.111 1.477 -11.889 1.00 91.50 104 SER A CA 1
ATOM 827 C C . SER A 1 104 ? -10.018 1.656 -12.944 1.00 91.50 104 SER A C 1
ATOM 829 O O . SER A 1 104 ? -9.362 0.690 -13.316 1.00 91.50 104 SER A O 1
ATOM 831 N N . LYS A 1 105 ? -9.763 2.894 -13.386 1.00 94.62 105 LYS A N 1
ATOM 832 C CA . LYS A 1 105 ? -8.717 3.180 -14.384 1.00 94.62 105 LYS A CA 1
ATOM 833 C C . LYS A 1 105 ? -7.322 2.837 -13.861 1.00 94.62 105 LYS A C 1
ATOM 835 O O . LYS A 1 105 ? -6.487 2.351 -14.619 1.00 94.62 105 LYS A O 1
ATOM 840 N N . TYR A 1 106 ? -7.065 3.100 -12.580 1.00 92.75 106 TYR A N 1
ATOM 841 C CA . TYR A 1 106 ? -5.790 2.765 -11.948 1.00 92.75 106 TYR A CA 1
ATOM 842 C C . TYR A 1 106 ? -5.633 1.255 -11.734 1.00 92.75 106 TYR A C 1
ATOM 844 O O . TYR A 1 106 ? -4.531 0.746 -11.934 1.00 92.75 106 TYR A O 1
ATOM 852 N N . TYR A 1 107 ? -6.710 0.525 -11.421 1.00 94.50 107 TYR A N 1
ATOM 853 C CA . TYR A 1 107 ? -6.689 -0.942 -11.387 1.00 94.50 107 TYR A CA 1
ATOM 854 C C . TYR A 1 107 ? -6.357 -1.531 -12.763 1.00 94.50 107 TYR A C 1
ATOM 856 O O . TYR A 1 107 ? -5.446 -2.352 -12.871 1.00 94.50 107 TYR A O 1
ATOM 864 N N . ASP A 1 108 ? -7.020 -1.063 -13.824 1.00 93.25 108 ASP A N 1
ATOM 865 C CA . ASP A 1 108 ? -6.753 -1.519 -15.194 1.00 93.25 108 ASP A CA 1
ATOM 866 C C . ASP A 1 108 ? -5.304 -1.227 -15.609 1.00 93.25 108 ASP A C 1
ATOM 868 O O . ASP A 1 108 ? -4.621 -2.078 -16.187 1.00 93.25 108 ASP A O 1
ATOM 872 N N . ALA A 1 109 ? -4.801 -0.037 -15.267 1.00 92.94 109 ALA A N 1
ATOM 873 C CA . ALA A 1 109 ? -3.413 0.333 -15.510 1.00 92.94 109 ALA A CA 1
ATOM 874 C C . ALA A 1 109 ? -2.436 -0.561 -14.727 1.00 92.94 109 ALA A C 1
ATOM 876 O O . ALA A 1 109 ? -1.438 -1.005 -15.293 1.00 92.94 109 ALA A O 1
ATOM 877 N N . ALA A 1 110 ? -2.725 -0.869 -13.458 1.00 92.94 110 ALA A N 1
ATOM 878 C CA . ALA A 1 110 ? -1.899 -1.752 -12.640 1.00 92.94 110 ALA A CA 1
ATOM 879 C C . ALA A 1 110 ? -1.798 -3.158 -13.250 1.00 92.94 110 ALA A C 1
ATOM 881 O O . ALA A 1 110 ? -0.693 -3.689 -13.374 1.00 92.94 110 ALA A O 1
ATOM 882 N N . ILE A 1 111 ? -2.928 -3.728 -13.685 1.00 91.25 111 ILE A N 1
ATOM 883 C CA . ILE A 1 111 ? -2.991 -5.045 -14.338 1.00 91.25 111 ILE A CA 1
ATOM 884 C C . ILE A 1 111 ? -2.200 -5.026 -15.646 1.00 91.25 111 ILE A C 1
ATOM 886 O O . ILE A 1 111 ? -1.349 -5.887 -15.871 1.00 91.25 111 ILE A O 1
ATOM 890 N N . LYS A 1 112 ? -2.429 -4.018 -16.495 1.00 92.62 112 LYS A N 1
ATOM 891 C CA . LYS A 1 112 ? -1.735 -3.891 -17.778 1.00 92.62 112 LYS A CA 1
ATOM 892 C C . LYS A 1 112 ? -0.219 -3.798 -17.592 1.00 92.62 112 LYS A C 1
ATOM 894 O O . LYS A 1 112 ? 0.517 -4.565 -18.205 1.00 92.62 112 LYS A O 1
ATOM 899 N N . THR A 1 113 ? 0.248 -2.908 -16.716 1.00 90.12 113 THR A N 1
ATOM 900 C CA . THR A 1 113 ? 1.683 -2.729 -16.449 1.00 90.12 113 THR A CA 1
ATOM 901 C C . THR A 1 113 ? 2.310 -3.965 -15.800 1.00 90.12 113 THR A C 1
ATOM 903 O O . THR A 1 113 ? 3.474 -4.262 -16.061 1.00 90.12 113 THR A O 1
ATOM 906 N N . ALA A 1 114 ? 1.572 -4.706 -14.967 1.00 89.81 114 ALA A N 1
ATOM 907 C CA . ALA A 1 114 ? 2.056 -5.972 -14.420 1.00 89.81 114 ALA A CA 1
ATOM 908 C C . ALA A 1 114 ? 2.265 -7.021 -15.526 1.00 89.81 114 ALA A C 1
ATOM 910 O O . ALA A 1 114 ? 3.316 -7.661 -15.550 1.00 89.81 114 ALA A O 1
ATOM 911 N N . GLY A 1 115 ? 1.317 -7.146 -16.461 1.00 88.56 115 GLY A N 1
ATOM 912 C CA . GLY A 1 115 ? 1.418 -8.074 -17.592 1.00 88.56 115 GLY A CA 1
ATOM 913 C C . GLY A 1 115 ? 2.541 -7.710 -18.568 1.00 88.56 115 GLY A C 1
ATOM 914 O O . GLY A 1 115 ? 3.330 -8.568 -18.950 1.00 88.56 115 GLY A O 1
ATOM 915 N N . GLU A 1 116 ? 2.692 -6.425 -18.907 1.00 90.31 116 GLU A N 1
ATOM 916 C CA . GLU A 1 116 ? 3.783 -5.939 -19.775 1.00 90.31 116 GLU A CA 1
ATOM 917 C C . GLU A 1 116 ? 5.177 -6.236 -19.200 1.00 90.31 116 GLU A C 1
ATOM 919 O O . GLU A 1 116 ? 6.130 -6.461 -19.947 1.00 90.31 116 GLU A O 1
ATOM 924 N N . ASN A 1 117 ? 5.285 -6.283 -17.871 1.00 87.75 117 ASN A N 1
ATOM 925 C CA . ASN A 1 117 ? 6.536 -6.524 -17.160 1.00 87.75 117 ASN A CA 1
ATOM 926 C C . ASN A 1 117 ? 6.682 -7.970 -16.641 1.00 87.75 117 ASN A C 1
ATOM 928 O O . ASN A 1 117 ? 7.617 -8.242 -15.891 1.00 87.75 117 ASN A O 1
ATOM 932 N N 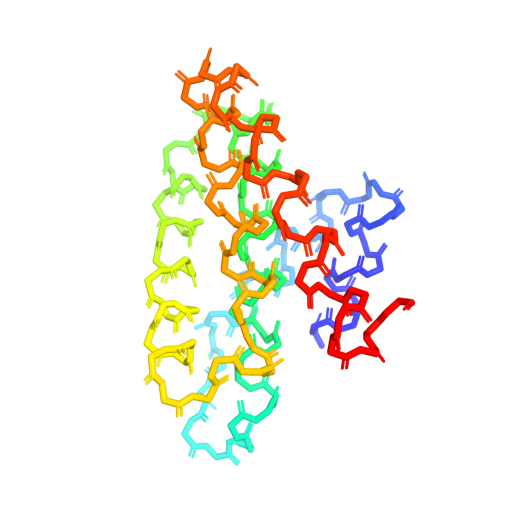. ASN A 1 118 ? 5.813 -8.901 -17.061 1.00 86.19 118 ASN A N 1
ATOM 933 C CA . ASN A 1 118 ? 5.832 -10.332 -16.704 1.00 86.19 118 ASN A CA 1
ATOM 934 C C . ASN A 1 118 ? 5.689 -10.632 -15.196 1.00 86.19 118 ASN A C 1
ATOM 936 O O . ASN A 1 118 ? 6.313 -11.560 -14.676 1.00 86.19 118 ASN A O 1
ATOM 940 N N . PHE A 1 119 ? 4.885 -9.844 -14.480 1.00 76.00 119 PHE A N 1
ATOM 941 C CA . PHE A 1 119 ? 4.543 -10.100 -13.073 1.00 76.00 119 PHE A CA 1
ATOM 942 C C . PHE A 1 119 ? 3.261 -10.928 -12.896 1.00 76.00 119 PHE A C 1
ATOM 944 O O . PHE A 1 119 ? 3.022 -11.422 -11.792 1.00 76.00 119 PHE A O 1
ATOM 951 N N . ILE A 1 120 ? 2.462 -11.069 -13.960 1.00 72.00 120 ILE A N 1
ATOM 952 C CA . ILE A 1 120 ? 1.249 -11.896 -14.060 1.00 72.00 120 ILE A CA 1
ATOM 953 C C . ILE A 1 120 ? 1.149 -12.540 -15.441 1.00 72.00 120 ILE A C 1
ATOM 955 O O . ILE A 1 120 ? 1.749 -11.977 -16.385 1.00 72.00 120 ILE A O 1
#

Radius of gyration: 13.7 Å; chains: 1; bounding box: 35×23×34 Å

pLDDT: mean 85.78, std 8.37, range [60.44, 95.94]

Sequence (120 aa):
YHQCSWLAFIFGDYGLASKMVEKINEIDTSTYPAFMISSYAFVEGLVSYALAHKTNEAKWEILGRNATDKMFQYASIVPINFQHKLLLLQAESLFFSGDSMNASKYYDAAIKTAGENNFI

Secondary structure (DSSP, 8-state):
-HHHHHHHHHTT-HHHHHHHHHHHHTS-GGGS-HHHHHHHHHHHHHHHHHHHHHH--HHHHHHHHHHHHHHHHHHHH-HHHHHHHHHHHHHHHHHHTT-HHHHHHHHHHHHHHHHHTT--